Protein AF-Q120W3-F1 (afdb_monomer_lite)

Structure (mmCIF, N/CA/C/O backbone):
data_AF-Q120W3-F1
#
_entry.id   AF-Q120W3-F1
#
loop_
_atom_site.group_PDB
_atom_site.id
_atom_site.type_symbol
_atom_site.label_atom_id
_atom_site.label_alt_id
_atom_site.label_comp_id
_atom_site.label_asym_id
_atom_site.label_entity_id
_atom_site.label_seq_id
_atom_site.pdbx_PDB_ins_code
_atom_site.Cartn_x
_atom_site.Cartn_y
_atom_site.Cartn_z
_atom_site.occupancy
_atom_site.B_iso_or_equiv
_atom_site.auth_seq_id
_atom_site.auth_comp_id
_atom_site.auth_asym_id
_atom_site.auth_atom_id
_atom_site.pdbx_PDB_model_num
ATOM 1 N N . MET A 1 1 ? 47.210 -37.676 -44.233 1.00 38.19 1 MET A N 1
ATOM 2 C CA . MET A 1 1 ? 47.361 -36.228 -43.965 1.00 38.19 1 MET A CA 1
ATOM 3 C C . MET A 1 1 ? 45.991 -35.587 -44.164 1.00 38.19 1 MET A C 1
ATOM 5 O O . MET A 1 1 ? 45.342 -35.901 -45.153 1.00 38.19 1 MET A O 1
ATOM 9 N N . GLY A 1 2 ? 45.487 -34.896 -43.139 1.00 30.36 2 GLY A N 1
ATOM 10 C CA . GLY A 1 2 ? 44.057 -34.738 -42.838 1.00 30.36 2 GLY A CA 1
ATOM 11 C C . GLY A 1 2 ? 43.214 -33.867 -43.783 1.00 30.36 2 GLY A C 1
ATOM 12 O O . GLY A 1 2 ? 43.602 -32.768 -44.149 1.00 30.36 2 GLY A O 1
ATOM 13 N N . ILE A 1 3 ? 42.057 -34.424 -44.156 1.00 29.20 3 ILE A N 1
ATOM 14 C CA . ILE A 1 3 ? 40.671 -33.914 -44.052 1.00 29.20 3 ILE A CA 1
ATOM 15 C C . ILE A 1 3 ? 40.436 -32.383 -44.174 1.00 29.20 3 ILE A C 1
ATOM 17 O O . ILE A 1 3 ? 40.727 -31.612 -43.265 1.00 29.20 3 ILE A O 1
ATOM 21 N N . LYS A 1 4 ? 39.753 -31.987 -45.266 1.00 34.56 4 LYS A N 1
ATOM 22 C CA . LYS A 1 4 ? 38.833 -30.823 -45.357 1.00 34.56 4 LYS A CA 1
ATOM 23 C C . LYS A 1 4 ? 37.644 -31.033 -44.398 1.00 34.56 4 LYS A C 1
ATOM 25 O O . LYS A 1 4 ? 37.184 -32.161 -44.347 1.00 34.56 4 LYS A O 1
ATOM 30 N N . VAL A 1 5 ? 37.081 -30.011 -43.735 1.00 34.09 5 VAL A N 1
ATOM 31 C CA . VAL A 1 5 ? 35.917 -29.188 -44.174 1.00 34.09 5 VAL A CA 1
ATOM 32 C C . VAL A 1 5 ? 35.361 -28.291 -43.025 1.00 34.09 5 VAL A C 1
ATOM 34 O O . VAL A 1 5 ? 35.408 -28.670 -41.862 1.00 34.09 5 VAL A O 1
ATOM 37 N N . HIS A 1 6 ? 34.720 -27.181 -43.424 1.00 35.53 6 HIS A N 1
ATOM 38 C CA . HIS A 1 6 ? 33.632 -26.412 -42.778 1.00 35.53 6 HIS A CA 1
ATOM 39 C C . HIS A 1 6 ? 33.970 -25.384 -41.684 1.00 35.53 6 HIS A C 1
ATOM 41 O O . HIS A 1 6 ? 34.071 -25.690 -40.501 1.00 35.53 6 HIS A O 1
ATOM 47 N N . GLY A 1 7 ? 33.964 -24.109 -42.092 1.00 37.75 7 GLY A N 1
ATOM 48 C CA . GLY A 1 7 ? 33.625 -23.001 -41.207 1.00 37.75 7 GLY A CA 1
ATOM 49 C C . GLY A 1 7 ? 32.127 -23.034 -40.904 1.00 37.75 7 GLY A C 1
ATOM 50 O O . GLY A 1 7 ? 31.307 -22.770 -41.780 1.00 37.75 7 GLY A O 1
ATOM 51 N N . VAL A 1 8 ? 31.782 -23.378 -39.667 1.00 31.20 8 VAL A N 1
ATOM 52 C CA . VAL A 1 8 ? 30.447 -23.184 -39.101 1.00 31.20 8 VAL A CA 1
ATOM 53 C C . VAL A 1 8 ? 30.554 -22.003 -38.149 1.00 31.20 8 VAL A C 1
ATOM 55 O O . VAL A 1 8 ? 31.243 -22.075 -37.133 1.00 31.20 8 VAL A O 1
ATOM 58 N N . VAL A 1 9 ? 29.882 -20.905 -38.487 1.00 35.19 9 VAL A N 1
ATOM 59 C CA . VAL A 1 9 ? 29.603 -19.828 -37.537 1.00 35.19 9 VAL A CA 1
ATOM 60 C C . VAL A 1 9 ? 28.704 -20.429 -36.457 1.00 35.19 9 VAL A C 1
ATOM 62 O O . VAL A 1 9 ? 27.549 -20.760 -36.718 1.00 35.19 9 VAL A O 1
ATOM 65 N N . MET A 1 10 ? 29.243 -20.628 -35.253 1.00 29.77 10 MET A N 1
ATOM 66 C CA . MET A 1 10 ? 28.443 -20.983 -34.084 1.00 29.77 10 MET A CA 1
ATOM 67 C C . MET A 1 10 ? 27.633 -19.757 -33.659 1.00 29.77 10 MET A C 1
ATOM 69 O O . MET A 1 10 ? 28.047 -18.981 -32.803 1.00 29.77 10 MET A O 1
ATOM 73 N N . THR A 1 11 ? 26.448 -19.587 -34.237 1.00 37.84 11 THR A N 1
ATOM 74 C CA . THR A 1 11 ? 25.377 -18.872 -33.545 1.00 37.84 11 THR A CA 1
ATOM 75 C C . THR A 1 11 ? 24.947 -19.782 -32.399 1.00 37.84 11 THR A C 1
ATOM 77 O O . THR A 1 11 ? 24.233 -20.764 -32.611 1.00 37.84 11 THR A O 1
ATOM 80 N N . LEU A 1 12 ? 25.474 -19.523 -31.199 1.00 38.78 12 LEU A N 1
ATOM 81 C CA . LEU A 1 12 ? 25.040 -20.177 -29.967 1.00 38.78 12 LEU A CA 1
ATOM 82 C C . LEU A 1 12 ? 23.520 -20.025 -29.873 1.00 38.78 12 LEU A C 1
ATOM 84 O O . LEU A 1 12 ? 22.995 -18.932 -29.670 1.00 38.78 12 LEU A O 1
ATOM 88 N N . LYS A 1 13 ? 22.820 -21.137 -30.114 1.00 42.12 13 LYS A N 1
ATOM 89 C CA . LYS A 1 13 ? 21.374 -21.250 -29.970 1.00 42.12 13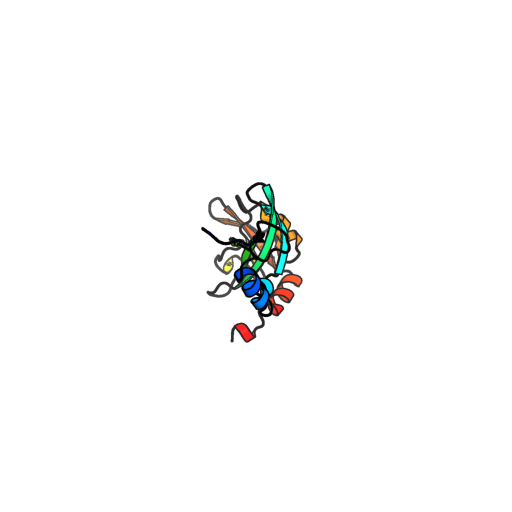 LYS A CA 1
ATOM 90 C C . LYS A 1 13 ? 21.017 -20.769 -28.569 1.00 42.12 13 LYS A C 1
ATOM 92 O O . LYS A 1 13 ? 21.466 -21.382 -27.600 1.00 42.12 13 LYS A O 1
ATOM 97 N N . LYS A 1 14 ? 20.201 -19.711 -28.491 1.00 41.72 14 LYS A N 1
ATOM 98 C CA . LYS A 1 14 ? 19.359 -19.409 -27.329 1.00 41.72 14 LYS A CA 1
ATOM 99 C C . LYS A 1 14 ? 18.837 -20.734 -26.790 1.00 41.72 14 LYS A C 1
ATOM 101 O O . LYS A 1 14 ? 18.202 -21.507 -27.509 1.00 41.72 14 LYS A O 1
ATOM 106 N N . THR A 1 15 ? 19.311 -21.066 -25.603 1.00 47.78 15 THR A N 1
ATOM 107 C CA . THR A 1 15 ? 19.280 -22.401 -25.028 1.00 47.78 15 THR A CA 1
ATOM 108 C C . THR A 1 15 ? 17.838 -22.859 -24.863 1.00 47.78 15 THR A C 1
ATOM 110 O O . THR A 1 15 ? 16.943 -22.069 -24.577 1.00 47.78 15 THR A O 1
ATOM 113 N N . ASN A 1 16 ? 17.618 -24.167 -24.998 1.00 47.53 16 ASN A N 1
ATOM 114 C CA . ASN A 1 16 ? 16.324 -24.842 -24.837 1.00 47.53 16 ASN A CA 1
ATOM 115 C C . ASN A 1 16 ? 15.578 -24.494 -23.527 1.00 47.53 16 ASN A C 1
ATOM 117 O O . ASN A 1 16 ? 14.399 -24.801 -23.405 1.00 47.53 16 ASN A O 1
ATOM 121 N N . PHE A 1 17 ? 16.244 -23.838 -22.573 1.00 48.19 17 PHE A N 1
ATOM 122 C CA . PHE A 1 17 ? 15.658 -23.276 -21.363 1.00 48.19 17 PHE A CA 1
ATOM 123 C C . PHE A 1 17 ? 14.733 -22.079 -21.644 1.00 48.19 17 PHE A C 1
ATOM 125 O O . PHE A 1 17 ? 13.629 -22.051 -21.116 1.00 48.19 17 PHE A O 1
ATOM 132 N N . GLU A 1 18 ? 15.109 -21.147 -22.531 1.00 49.66 18 GLU A N 1
ATOM 133 C CA . GLU A 1 18 ? 14.229 -20.033 -22.929 1.00 49.66 18 GLU A CA 1
ATOM 134 C C . GLU A 1 18 ? 12.986 -20.552 -23.663 1.00 49.66 18 GLU A C 1
ATOM 136 O O . GLU A 1 18 ? 11.880 -20.073 -23.428 1.00 49.66 18 GLU A O 1
ATOM 141 N N . MET A 1 19 ? 13.138 -21.586 -24.499 1.00 48.69 19 MET A N 1
ATOM 142 C CA . MET A 1 19 ? 12.002 -22.197 -25.200 1.00 48.69 19 MET A CA 1
ATOM 143 C C . MET A 1 19 ? 11.114 -23.049 -24.283 1.00 48.69 19 MET A C 1
ATOM 145 O O . MET A 1 19 ? 9.902 -23.051 -24.467 1.00 48.69 19 MET A O 1
ATOM 149 N N . ALA A 1 20 ? 11.672 -23.733 -23.278 1.00 50.69 20 ALA A N 1
ATOM 150 C CA . ALA A 1 20 ? 10.882 -24.429 -22.256 1.00 50.69 20 ALA A CA 1
ATOM 151 C C . ALA A 1 20 ? 10.133 -23.442 -21.343 1.00 50.69 20 ALA A C 1
ATOM 153 O O . ALA A 1 20 ? 8.989 -23.696 -20.969 1.00 50.69 20 ALA A O 1
ATOM 154 N N . LEU A 1 21 ? 10.746 -22.290 -21.049 1.00 45.84 21 LEU A N 1
ATOM 155 C CA . LEU A 1 21 ? 10.120 -21.194 -20.314 1.00 45.84 21 LEU A CA 1
ATOM 156 C C . LEU A 1 21 ? 9.009 -20.532 -21.142 1.00 45.84 21 LEU A C 1
ATOM 158 O O . LEU A 1 21 ? 7.963 -20.220 -20.593 1.00 45.84 21 LEU A O 1
ATOM 162 N N . MET A 1 22 ? 9.184 -20.376 -22.460 1.00 48.72 22 MET A N 1
ATOM 163 C CA . MET A 1 22 ? 8.131 -19.902 -23.372 1.00 48.72 22 MET A CA 1
ATOM 164 C C . MET A 1 22 ? 7.002 -20.922 -23.573 1.00 48.72 22 MET A C 1
ATOM 166 O O . MET A 1 22 ? 5.841 -20.539 -23.665 1.00 48.72 22 MET A O 1
ATOM 170 N N . ALA A 1 23 ? 7.300 -22.223 -23.561 1.00 48.06 23 ALA A N 1
ATOM 171 C CA . ALA A 1 23 ? 6.289 -23.278 -23.654 1.00 48.06 23 ALA A CA 1
ATOM 172 C C . ALA A 1 23 ? 5.411 -23.400 -22.391 1.00 48.06 23 ALA A C 1
ATOM 174 O O . ALA A 1 23 ? 4.297 -23.911 -22.477 1.00 48.06 23 ALA A O 1
ATOM 175 N N . SER A 1 24 ? 5.859 -22.892 -21.235 1.00 47.00 24 SER A N 1
ATOM 176 C CA . SER A 1 24 ? 5.028 -22.808 -20.025 1.00 47.00 24 SER A CA 1
ATOM 177 C C . SER A 1 24 ? 4.094 -21.587 -19.991 1.00 47.00 24 SER A C 1
ATOM 179 O O . SER A 1 24 ? 3.295 -21.475 -19.065 1.00 47.00 24 SER A O 1
ATOM 181 N N . HIS A 1 25 ? 4.116 -20.709 -21.008 1.00 45.38 25 HIS A N 1
ATOM 182 C CA . HIS A 1 25 ? 3.266 -19.503 -21.096 1.00 45.38 25 HIS A CA 1
ATOM 183 C C . HIS A 1 25 ? 1.760 -19.790 -21.268 1.00 45.38 25 HIS A C 1
ATOM 185 O O . HIS A 1 25 ? 0.968 -18.859 -21.373 1.00 45.38 25 HIS A O 1
ATOM 191 N N . GLY A 1 26 ? 1.345 -21.061 -21.283 1.00 38.44 26 GLY A N 1
ATOM 192 C CA . GLY A 1 26 ? -0.063 -21.456 -21.174 1.00 38.44 26 GLY A CA 1
ATOM 193 C C . GLY A 1 26 ? -0.573 -21.595 -19.733 1.00 38.44 26 GLY A C 1
ATOM 194 O O . GLY A 1 26 ? -1.776 -21.727 -19.535 1.00 38.44 26 GLY A O 1
ATOM 195 N N . ALA A 1 27 ? 0.312 -21.577 -18.729 1.00 41.41 27 ALA A N 1
ATOM 196 C CA . ALA A 1 27 ? -0.072 -21.527 -17.324 1.00 41.41 27 ALA A CA 1
ATOM 197 C C . ALA A 1 27 ? 0.038 -20.077 -16.842 1.00 41.41 27 ALA A C 1
ATOM 199 O O . ALA A 1 27 ? 1.141 -19.539 -16.744 1.00 41.41 27 ALA A O 1
ATOM 200 N N . GLU A 1 28 ? -1.099 -19.437 -16.559 1.00 45.06 28 GLU A N 1
ATOM 201 C CA . GLU A 1 28 ? -1.132 -18.143 -15.871 1.00 45.06 28 GLU A CA 1
ATOM 202 C C . GLU A 1 28 ? -0.193 -18.191 -14.660 1.00 45.06 28 GLU A C 1
ATOM 204 O O . GLU A 1 28 ? -0.312 -19.064 -13.793 1.00 45.06 28 GLU A O 1
ATOM 209 N N . ARG A 1 29 ? 0.779 -17.279 -14.614 1.00 53.94 29 ARG A N 1
ATOM 210 C CA . ARG A 1 29 ? 1.785 -17.284 -13.554 1.00 53.94 29 ARG A CA 1
ATOM 211 C C . ARG A 1 29 ? 1.089 -16.933 -12.235 1.00 53.94 29 ARG A C 1
ATOM 213 O O . ARG A 1 29 ? 0.411 -15.907 -12.185 1.00 53.94 29 ARG A O 1
ATOM 220 N N . PRO A 1 30 ? 1.278 -17.706 -11.148 1.00 49.28 30 PRO A N 1
ATOM 221 C CA . PRO A 1 30 ? 0.611 -17.459 -9.862 1.00 49.28 30 PRO A CA 1
ATOM 222 C C . PRO A 1 30 ? 0.807 -16.047 -9.288 1.00 49.28 30 PRO A C 1
ATOM 224 O O . PRO A 1 30 ? 0.030 -15.622 -8.435 1.00 49.28 30 PRO A O 1
ATOM 227 N N . PHE A 1 31 ? 1.856 -15.357 -9.738 1.00 58.19 31 PHE A N 1
ATOM 228 C CA . PHE A 1 31 ? 2.194 -13.977 -9.408 1.00 58.19 31 PHE A CA 1
ATOM 229 C C . PHE A 1 31 ? 1.251 -12.946 -10.057 1.00 58.19 31 PHE A C 1
ATOM 231 O O . PHE A 1 31 ? 0.813 -12.002 -9.403 1.00 58.19 31 PHE A O 1
ATOM 238 N N . GLU A 1 32 ? 0.874 -13.137 -11.325 1.00 63.59 32 GLU A N 1
ATOM 239 C CA . GLU A 1 32 ? 0.057 -12.153 -12.049 1.00 63.59 32 GLU A CA 1
ATOM 240 C C . GLU A 1 32 ? -1.387 -12.112 -11.542 1.00 63.59 32 GLU A C 1
ATOM 242 O O . GLU A 1 32 ? -1.964 -11.034 -11.445 1.00 63.59 32 GLU A O 1
ATOM 247 N N . LYS A 1 33 ? -1.950 -13.258 -11.132 1.00 61.12 33 LYS A N 1
ATOM 248 C CA . LYS A 1 33 ? -3.337 -13.340 -10.631 1.00 61.12 33 LYS A CA 1
ATOM 249 C C . LYS A 1 33 ? -3.590 -12.561 -9.344 1.00 61.12 33 LYS A C 1
ATOM 251 O O . LYS A 1 33 ? -4.722 -12.180 -9.077 1.00 61.12 33 LYS A O 1
ATOM 256 N N . ARG A 1 34 ? -2.548 -12.363 -8.539 1.00 71.38 34 ARG A N 1
ATOM 257 C CA . ARG A 1 34 ? -2.637 -11.714 -7.224 1.00 71.38 34 ARG A CA 1
ATOM 258 C C . ARG A 1 34 ? -2.038 -10.310 -7.223 1.00 71.38 34 ARG A C 1
ATOM 260 O O . ARG A 1 34 ? -1.951 -9.684 -6.172 1.00 71.38 34 ARG A O 1
ATOM 267 N N . THR A 1 35 ? -1.643 -9.810 -8.395 1.00 84.31 35 THR A N 1
ATOM 268 C CA . THR A 1 35 ? -1.140 -8.447 -8.558 1.00 84.31 35 THR A CA 1
ATOM 269 C C . THR A 1 35 ? -2.305 -7.481 -8.746 1.00 84.31 35 THR A C 1
ATOM 271 O O . THR A 1 35 ? -3.092 -7.612 -9.679 1.00 84.31 35 THR A O 1
ATOM 274 N N . PHE A 1 36 ? -2.382 -6.463 -7.895 1.00 85.75 36 PHE A N 1
ATOM 275 C CA . PHE A 1 36 ? -3.457 -5.464 -7.915 1.00 85.75 36 PHE A CA 1
ATOM 276 C C . PHE A 1 36 ? -3.078 -4.202 -8.691 1.00 85.75 36 PHE A C 1
ATOM 278 O O . PHE A 1 36 ? -3.935 -3.485 -9.214 1.00 85.75 36 PHE A O 1
ATOM 285 N N . GLY A 1 37 ? -1.786 -3.903 -8.773 1.00 85.44 37 GLY A N 1
ATOM 286 C CA . GLY A 1 37 ? -1.291 -2.752 -9.508 1.00 85.44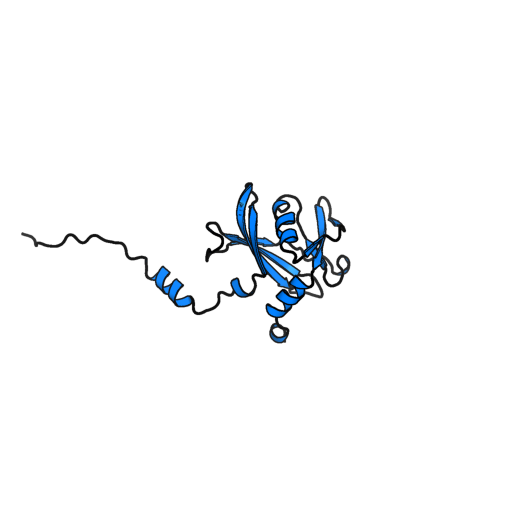 37 GLY A CA 1
ATOM 287 C C . GLY A 1 37 ? 0.198 -2.848 -9.774 1.00 85.44 37 GLY A C 1
ATOM 288 O O . GLY A 1 37 ? 0.947 -3.415 -8.979 1.00 85.44 37 GLY A O 1
ATOM 289 N N . ARG A 1 38 ? 0.597 -2.262 -10.902 1.00 90.12 38 ARG A N 1
ATOM 290 C CA . ARG A 1 38 ? 1.986 -1.999 -11.275 1.00 90.12 38 ARG A CA 1
ATOM 291 C C . ARG A 1 38 ? 2.200 -0.492 -11.294 1.00 90.12 38 ARG A C 1
ATOM 293 O O . ARG A 1 38 ? 1.298 0.245 -11.695 1.00 90.12 38 ARG A O 1
ATOM 300 N N . PHE A 1 39 ? 3.363 -0.039 -10.858 1.00 91.56 39 PHE A N 1
ATOM 301 C CA . PHE A 1 39 ? 3.697 1.378 -10.794 1.00 91.56 39 PHE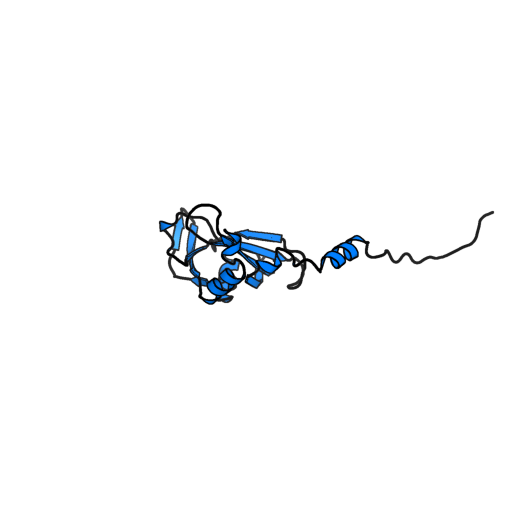 A CA 1
ATOM 302 C C . PHE A 1 39 ? 5.201 1.596 -10.894 1.00 91.56 39 PHE A C 1
ATOM 304 O O . PHE A 1 39 ? 5.988 0.687 -10.654 1.00 91.56 39 PHE A O 1
ATOM 311 N N . THR A 1 40 ? 5.589 2.817 -11.243 1.00 92.19 40 THR A N 1
ATOM 312 C CA . THR A 1 40 ? 6.982 3.258 -11.174 1.00 92.19 40 THR A CA 1
ATOM 313 C C . THR A 1 40 ? 7.115 4.224 -10.010 1.00 92.19 40 THR A C 1
ATOM 315 O O . THR A 1 40 ? 6.301 5.138 -9.871 1.00 92.19 40 THR A O 1
ATOM 318 N N . ALA A 1 41 ? 8.126 4.019 -9.175 1.00 92.06 41 ALA A N 1
ATOM 319 C CA . ALA A 1 41 ? 8.449 4.902 -8.062 1.00 92.06 41 ALA A CA 1
ATOM 320 C C . ALA A 1 41 ? 9.962 4.916 -7.825 1.00 92.06 41 ALA A C 1
ATOM 322 O O . ALA A 1 41 ? 10.698 4.137 -8.425 1.00 92.06 41 ALA A O 1
ATOM 323 N N . LYS A 1 42 ? 10.422 5.800 -6.940 1.00 91.88 42 LYS A N 1
ATOM 324 C CA . LYS A 1 42 ? 11.803 5.775 -6.455 1.00 91.88 42 LYS A CA 1
ATOM 325 C C . LYS A 1 42 ? 12.021 4.570 -5.554 1.00 91.88 42 LYS A C 1
ATOM 327 O O . LYS A 1 42 ? 11.194 4.367 -4.677 1.00 91.88 42 LYS A O 1
ATOM 332 N N . GLY A 1 43 ? 13.098 3.813 -5.741 1.00 88.62 43 GLY A N 1
ATOM 333 C CA . GLY A 1 43 ? 13.552 2.794 -4.789 1.00 88.62 43 GLY A CA 1
ATOM 334 C C . GLY A 1 43 ? 14.416 3.368 -3.662 1.00 88.62 43 GLY A C 1
ATOM 335 O O . GLY A 1 43 ? 14.593 4.584 -3.552 1.00 88.62 43 GLY A O 1
ATOM 336 N N . VAL A 1 44 ? 15.005 2.496 -2.831 1.00 86.50 44 VAL A N 1
ATOM 337 C CA . VAL A 1 44 ? 15.892 2.907 -1.714 1.00 86.50 44 VAL A CA 1
ATOM 338 C C . VAL A 1 44 ? 17.089 3.731 -2.203 1.00 86.50 44 VAL A C 1
ATOM 340 O O . VAL A 1 44 ? 17.542 4.638 -1.506 1.00 86.50 44 VAL A O 1
ATOM 343 N N . MET A 1 45 ? 17.587 3.441 -3.406 1.00 87.62 45 MET A N 1
ATOM 344 C CA . MET A 1 45 ? 18.739 4.123 -4.004 1.00 87.62 45 MET A CA 1
ATOM 345 C C . MET A 1 45 ? 18.356 5.374 -4.818 1.00 87.62 45 MET A C 1
ATOM 347 O O . MET A 1 45 ? 19.192 5.895 -5.553 1.00 87.62 45 MET A O 1
ATOM 351 N N . ASP A 1 46 ? 17.111 5.855 -4.703 1.00 85.25 46 ASP A N 1
ATOM 352 C CA . ASP A 1 46 ? 16.553 6.999 -5.453 1.00 85.25 46 ASP A CA 1
ATOM 353 C C . ASP A 1 46 ? 16.560 6.820 -6.992 1.00 85.25 46 ASP A C 1
ATOM 355 O O . ASP A 1 46 ? 16.458 7.759 -7.794 1.00 85.25 46 ASP A O 1
ATOM 359 N N . THR A 1 47 ? 16.634 5.567 -7.430 1.00 88.69 47 THR A N 1
ATOM 360 C CA . THR A 1 47 ? 16.477 5.136 -8.820 1.00 88.69 47 THR A CA 1
ATOM 361 C C . THR A 1 47 ? 15.011 4.887 -9.144 1.00 88.69 47 THR A C 1
ATOM 363 O O . THR A 1 47 ? 14.254 4.446 -8.284 1.00 88.69 47 THR A O 1
ATOM 366 N N . ASP A 1 48 ? 14.597 5.190 -10.378 1.00 90.31 48 ASP A N 1
ATOM 367 C CA . ASP A 1 48 ? 13.262 4.804 -10.841 1.00 90.31 48 ASP A CA 1
ATOM 368 C C . ASP A 1 48 ? 13.222 3.285 -11.011 1.00 90.31 48 ASP A C 1
ATOM 370 O O . ASP A 1 48 ? 13.993 2.718 -11.785 1.00 90.31 48 ASP A O 1
ATOM 374 N N . GLU A 1 49 ? 12.319 2.646 -10.282 1.00 91.38 49 GLU A N 1
ATOM 375 C CA . GLU A 1 49 ? 12.144 1.200 -10.240 1.00 91.38 49 GLU A CA 1
ATOM 376 C C . GLU A 1 49 ? 10.702 0.839 -10.594 1.00 91.38 49 GLU A C 1
ATOM 378 O O . GLU A 1 49 ? 9.762 1.620 -10.393 1.00 91.38 49 GLU A O 1
ATOM 383 N N . HIS A 1 50 ? 10.527 -0.355 -11.154 1.00 91.88 50 HIS A N 1
ATOM 384 C CA . HIS A 1 50 ? 9.219 -0.882 -11.507 1.00 91.88 50 HIS A CA 1
ATOM 385 C C . HIS A 1 50 ? 8.733 -1.806 -10.406 1.00 91.88 50 HIS A C 1
ATOM 387 O O . HIS A 1 50 ? 9.361 -2.821 -10.112 1.00 91.88 50 HIS A O 1
ATOM 393 N N . PHE A 1 51 ? 7.587 -1.460 -9.835 1.00 92.94 51 PHE A N 1
ATOM 394 C CA . PHE A 1 51 ? 6.995 -2.169 -8.721 1.00 92.94 51 PHE A CA 1
ATOM 395 C C . PHE A 1 51 ? 5.662 -2.796 -9.096 1.00 92.94 51 PHE A C 1
ATOM 397 O O . PHE A 1 51 ? 4.914 -2.300 -9.943 1.00 92.94 51 PHE A O 1
ATOM 404 N N . ALA A 1 52 ? 5.346 -3.875 -8.398 1.00 92.38 52 ALA A N 1
ATOM 405 C CA . ALA A 1 52 ? 4.028 -4.474 -8.350 1.00 92.38 52 ALA A CA 1
ATOM 406 C C . ALA A 1 52 ? 3.655 -4.714 -6.890 1.00 92.38 52 ALA A C 1
ATOM 408 O O . ALA A 1 52 ? 4.532 -4.950 -6.058 1.00 92.38 52 ALA A O 1
ATOM 409 N N . PHE A 1 53 ? 2.364 -4.675 -6.569 1.00 92.75 53 PHE A N 1
ATOM 410 C CA . PHE A 1 53 ? 1.911 -5.071 -5.241 1.00 92.75 53 PHE A CA 1
ATOM 411 C C . PHE A 1 53 ? 0.896 -6.208 -5.291 1.00 92.75 53 PHE A C 1
ATOM 413 O O . PHE A 1 53 ? -0.038 -6.217 -6.099 1.00 92.75 53 PHE A O 1
ATOM 420 N N . GLU A 1 54 ? 1.103 -7.152 -4.383 1.00 91.69 54 GLU A N 1
ATOM 421 C CA . GLU A 1 54 ? 0.192 -8.232 -4.045 1.00 91.69 54 GLU A CA 1
ATOM 422 C C . GLU A 1 54 ? -0.460 -7.926 -2.698 1.00 91.69 54 GLU A C 1
ATOM 424 O O . GLU A 1 54 ? 0.170 -7.371 -1.792 1.00 91.69 54 GLU A O 1
ATOM 429 N N . ALA A 1 55 ? -1.725 -8.311 -2.569 1.00 89.62 55 ALA A N 1
ATOM 430 C CA . ALA A 1 55 ? -2.448 -8.255 -1.314 1.00 89.62 55 ALA A CA 1
ATOM 431 C C . ALA A 1 55 ? -2.996 -9.641 -0.969 1.00 89.62 55 ALA A C 1
ATOM 433 O O . ALA A 1 55 ? -3.610 -10.291 -1.807 1.00 89.62 55 ALA A O 1
ATOM 434 N N . GLY A 1 56 ? -2.812 -10.065 0.277 1.00 85.31 56 GLY A N 1
ATOM 435 C CA . GLY A 1 56 ? -3.370 -11.300 0.825 1.00 85.31 56 GLY A CA 1
ATOM 436 C C . GLY A 1 56 ? -3.867 -11.100 2.254 1.00 85.31 56 GLY A C 1
ATOM 437 O O . GLY A 1 56 ? -3.750 -10.015 2.821 1.00 85.31 56 GLY A O 1
ATOM 438 N N . ARG A 1 57 ? -4.427 -12.143 2.870 1.00 80.00 57 ARG A N 1
ATOM 439 C CA . ARG A 1 57 ? -4.827 -12.118 4.290 1.00 80.00 57 ARG A CA 1
ATOM 440 C C . ARG A 1 57 ? -3.736 -12.741 5.156 1.00 80.00 57 ARG A C 1
ATOM 442 O O . ARG A 1 57 ? -3.133 -13.736 4.758 1.00 80.00 57 ARG A O 1
ATOM 449 N N . TYR A 1 58 ? -3.504 -12.206 6.356 1.00 75.44 58 TYR A N 1
ATOM 450 C CA . TYR A 1 58 ? -2.700 -12.933 7.340 1.00 75.44 58 TYR A CA 1
ATOM 451 C C . TYR A 1 58 ? -3.407 -14.226 7.775 1.00 75.44 58 TYR A C 1
ATOM 453 O O . TYR A 1 58 ? -4.633 -14.297 7.846 1.00 75.44 58 TYR A O 1
ATOM 461 N N . ALA A 1 59 ? -2.614 -15.252 8.092 1.00 61.97 59 ALA A N 1
ATOM 462 C CA . ALA A 1 59 ? -3.104 -16.604 8.368 1.00 61.97 59 ALA A CA 1
ATOM 463 C C . ALA A 1 59 ? -3.839 -16.769 9.715 1.00 61.97 59 ALA A C 1
ATOM 465 O O . ALA A 1 59 ? -4.532 -17.765 9.904 1.00 61.97 59 ALA A O 1
ATOM 466 N N . TYR A 1 60 ? -3.704 -15.830 10.659 1.00 54.50 60 TYR A N 1
ATOM 467 C CA . TYR A 1 60 ? -4.219 -15.996 12.021 1.00 54.50 60 TYR A CA 1
ATOM 468 C C . TYR A 1 60 ? -5.077 -14.805 12.468 1.00 54.50 60 TYR A C 1
ATOM 470 O O . TYR A 1 60 ? -4.573 -13.704 12.667 1.00 54.50 60 TYR A O 1
ATOM 478 N N . VAL A 1 61 ? -6.367 -15.106 12.673 1.00 51.19 61 VAL A N 1
ATOM 479 C CA . VAL A 1 61 ? -7.405 -14.373 13.427 1.00 51.19 61 VAL A CA 1
ATOM 480 C C . VAL A 1 61 ? -7.643 -12.894 13.075 1.00 51.19 61 VAL A C 1
ATOM 482 O O . VAL A 1 61 ? -7.089 -11.977 13.670 1.00 51.19 61 VAL A O 1
ATOM 485 N N . GLY A 1 62 ? -8.638 -12.679 12.211 1.00 52.34 62 GLY A N 1
ATOM 486 C CA . GLY A 1 62 ? -9.561 -11.539 12.297 1.00 52.34 62 GLY A CA 1
ATOM 487 C C . GLY A 1 62 ? -9.132 -10.197 11.696 1.00 52.34 62 GLY A C 1
ATOM 488 O O . GLY A 1 62 ? -9.974 -9.307 11.648 1.00 52.34 62 GLY A O 1
ATOM 489 N N . SER A 1 63 ? -7.891 -10.022 11.233 1.00 53.47 63 SER A N 1
ATOM 490 C CA 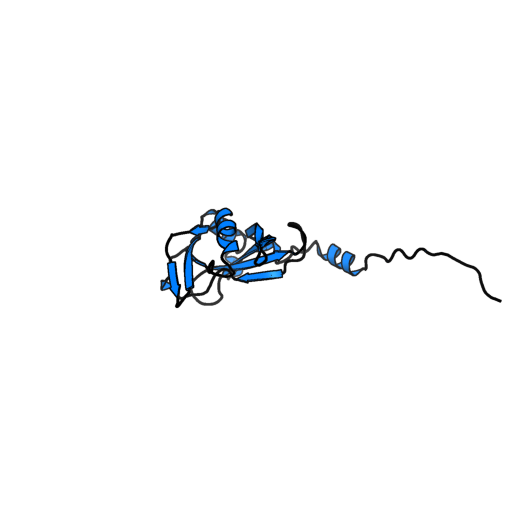. SER A 1 63 ? -7.409 -8.769 10.620 1.00 53.47 63 SER A CA 1
ATOM 491 C C . SER A 1 63 ? -6.075 -9.009 9.878 1.00 53.47 63 SER A C 1
ATOM 493 O O . SER A 1 63 ? -5.626 -10.153 9.792 1.00 53.47 63 SER A O 1
ATOM 495 N N . PRO A 1 64 ? -5.329 -7.971 9.482 1.00 68.56 64 PRO A N 1
ATOM 496 C CA . PRO A 1 64 ? -5.537 -7.025 8.386 1.00 68.56 64 PRO A CA 1
ATOM 497 C C . PRO A 1 64 ? -4.850 -7.558 7.105 1.00 68.56 64 PRO A C 1
ATOM 499 O O . PRO A 1 64 ? -4.336 -8.672 7.085 1.00 68.56 64 PRO A O 1
ATOM 502 N N . LEU A 1 65 ? -4.850 -6.835 5.986 1.00 82.62 65 LEU A N 1
ATOM 503 C CA . LEU A 1 65 ? -4.199 -7.329 4.759 1.00 82.62 65 LEU A CA 1
ATOM 504 C C . LEU A 1 65 ? -2.667 -7.368 4.876 1.00 82.62 65 LEU A C 1
ATOM 506 O O . LEU A 1 65 ? -2.047 -6.439 5.393 1.00 82.62 65 LEU A O 1
ATOM 510 N N . ALA A 1 66 ? -2.057 -8.415 4.324 1.00 87.12 66 ALA A N 1
ATOM 511 C CA . ALA A 1 66 ? -0.635 -8.499 4.029 1.00 87.12 66 ALA A CA 1
ATOM 512 C C . ALA A 1 66 ? -0.382 -7.887 2.644 1.00 87.12 66 ALA A C 1
ATOM 514 O O . ALA A 1 66 ? -0.843 -8.438 1.645 1.00 87.12 66 ALA A O 1
ATOM 515 N N . LEU A 1 67 ? 0.327 -6.759 2.581 1.00 91.56 67 LEU A N 1
ATOM 516 C CA . LEU A 1 67 ? 0.751 -6.152 1.319 1.00 91.56 67 LEU A CA 1
ATOM 517 C C . LEU A 1 67 ? 2.214 -6.494 1.053 1.00 91.56 67 LEU A C 1
ATOM 519 O O . LEU A 1 67 ? 3.088 -6.091 1.822 1.00 91.56 67 LEU A O 1
ATOM 523 N N . GLN A 1 68 ? 2.477 -7.210 -0.034 1.00 92.75 68 GLN A N 1
ATOM 524 C CA . GLN A 1 68 ? 3.825 -7.515 -0.503 1.00 92.75 68 GLN A CA 1
ATOM 525 C C . GLN A 1 68 ? 4.128 -6.677 -1.743 1.00 92.75 68 GLN A C 1
ATOM 527 O O . GLN A 1 68 ? 3.399 -6.735 -2.730 1.00 92.75 68 GLN A O 1
ATOM 532 N N . ILE A 1 69 ? 5.216 -5.914 -1.692 1.00 93.75 69 ILE A N 1
ATOM 533 C CA . ILE A 1 69 ? 5.764 -5.183 -2.831 1.00 93.75 69 ILE A CA 1
ATOM 534 C C . ILE A 1 69 ? 6.837 -6.040 -3.488 1.00 93.75 69 ILE A C 1
ATOM 536 O O . ILE A 1 69 ? 7.650 -6.687 -2.817 1.00 93.75 69 ILE A O 1
ATOM 540 N N . TRP A 1 70 ? 6.835 -6.009 -4.807 1.00 92.88 70 TRP A N 1
ATOM 541 C CA . TRP A 1 70 ? 7.761 -6.705 -5.676 1.00 92.88 70 TRP A CA 1
ATOM 542 C C . TRP A 1 70 ? 8.428 -5.697 -6.595 1.00 92.88 70 TRP A C 1
ATOM 544 O O . TRP A 1 70 ? 7.779 -4.732 -6.993 1.00 92.88 70 TRP A O 1
ATOM 554 N N . VAL A 1 71 ? 9.689 -5.931 -6.940 1.00 91.31 71 VAL A N 1
ATOM 555 C CA . VAL A 1 71 ? 10.480 -5.069 -7.824 1.00 91.31 71 VAL A CA 1
ATOM 556 C C . VAL A 1 71 ? 10.974 -5.852 -9.037 1.00 91.31 71 VAL A C 1
ATOM 558 O O . VAL A 1 71 ? 11.163 -7.067 -8.961 1.00 91.31 71 VAL A O 1
ATOM 561 N N . SER A 1 72 ? 11.158 -5.159 -10.157 1.00 88.88 72 SER A N 1
ATOM 562 C CA . SER A 1 72 ? 11.812 -5.680 -11.355 1.00 88.88 72 SER A CA 1
ATOM 563 C C . SER A 1 72 ? 13.000 -4.797 -11.751 1.00 88.88 72 SER A C 1
ATOM 565 O O . SER A 1 72 ? 12.865 -3.577 -11.852 1.00 88.88 72 SER A O 1
ATOM 567 N N . ASP A 1 73 ? 14.137 -5.439 -12.039 1.00 71.75 73 ASP A N 1
ATOM 568 C CA . ASP A 1 73 ? 15.422 -4.811 -12.390 1.00 71.75 73 ASP A CA 1
ATOM 569 C C . ASP A 1 73 ? 15.471 -4.180 -13.792 1.00 71.75 73 ASP A C 1
ATOM 571 O O . ASP A 1 73 ? 16.456 -3.532 -14.154 1.00 71.75 73 ASP A O 1
ATOM 575 N N . GLY A 1 74 ? 14.458 -4.408 -14.632 1.00 64.31 74 GLY A N 1
ATOM 576 C CA . GLY A 1 74 ? 14.620 -4.228 -16.073 1.00 64.31 74 GLY A CA 1
ATOM 577 C C . GLY A 1 74 ? 13.607 -3.314 -16.728 1.00 64.31 74 GLY A C 1
ATOM 578 O O . GLY A 1 74 ? 13.996 -2.357 -17.402 1.00 64.31 74 GLY A O 1
ATOM 579 N N . LYS A 1 75 ? 12.318 -3.664 -16.637 1.00 67.75 75 LYS A N 1
ATOM 580 C CA . LYS A 1 75 ? 11.209 -3.022 -17.363 1.00 67.75 75 LYS A CA 1
ATOM 581 C C . LYS A 1 75 ? 9.869 -3.353 -16.702 1.00 67.75 75 LYS A C 1
ATOM 583 O O . LYS A 1 75 ? 9.720 -4.391 -16.071 1.00 67.75 75 LYS A O 1
ATOM 588 N N . ALA A 1 76 ? 8.860 -2.510 -16.915 1.00 63.81 76 ALA A N 1
ATOM 589 C CA . ALA A 1 76 ? 7.508 -2.716 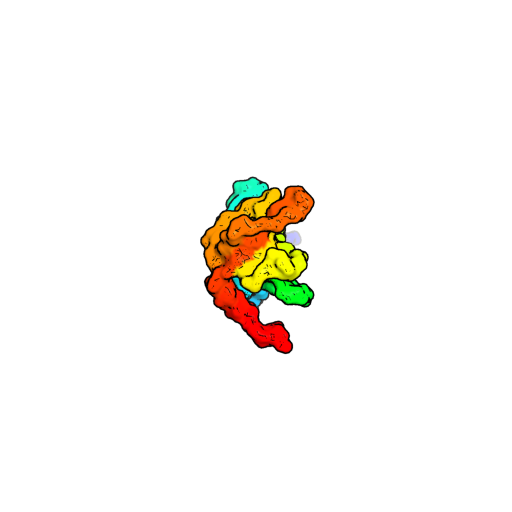-16.380 1.00 63.81 76 ALA A CA 1
ATOM 590 C C . ALA A 1 76 ? 6.818 -4.018 -16.854 1.00 63.81 76 ALA A C 1
ATOM 592 O O . ALA A 1 76 ? 5.861 -4.466 -16.220 1.00 63.81 76 ALA A O 1
ATOM 593 N N . ASP A 1 77 ? 7.272 -4.599 -17.968 1.00 67.31 77 ASP A N 1
ATOM 594 C CA . ASP A 1 77 ? 6.771 -5.837 -18.574 1.00 67.31 77 ASP A CA 1
ATOM 595 C C . ASP A 1 77 ? 7.660 -7.059 -18.296 1.00 67.31 77 ASP A C 1
ATOM 597 O O . ASP A 1 77 ? 7.478 -8.107 -18.920 1.00 67.31 77 ASP A O 1
ATOM 601 N N . ASP A 1 78 ? 8.619 -6.946 -17.371 1.00 68.12 78 ASP A N 1
ATOM 602 C CA . ASP A 1 78 ? 9.492 -8.067 -17.064 1.00 68.12 78 ASP A CA 1
ATOM 603 C C . ASP A 1 78 ? 8.722 -9.224 -16.416 1.00 68.12 78 ASP A C 1
ATOM 605 O O . ASP A 1 78 ? 7.722 -9.093 -15.701 1.00 68.12 78 ASP A O 1
ATOM 609 N N . VAL A 1 79 ? 9.243 -10.402 -16.695 1.00 67.81 79 VAL A N 1
ATOM 610 C CA . VAL A 1 79 ? 8.749 -11.691 -16.245 1.00 67.81 79 VAL A CA 1
ATOM 611 C C . VAL A 1 79 ? 9.346 -12.099 -14.899 1.00 67.81 79 VAL A C 1
ATOM 613 O O . VAL A 1 79 ? 8.848 -13.053 -14.292 1.00 67.81 79 VAL A O 1
ATOM 616 N N . TRP A 1 80 ? 10.386 -11.394 -14.452 1.00 75.31 80 TRP A N 1
ATOM 617 C CA . TRP A 1 80 ? 11.104 -11.631 -13.205 1.00 75.31 80 TRP A CA 1
ATOM 618 C C . TRP A 1 80 ? 10.810 -10.523 -12.197 1.00 75.31 80 TRP A C 1
ATOM 620 O O . TRP A 1 80 ? 11.067 -9.348 -12.450 1.00 75.31 80 TRP A O 1
ATOM 630 N N . TRP A 1 81 ? 10.251 -10.937 -11.062 1.00 85.31 81 TRP A N 1
ATOM 631 C CA . TRP A 1 81 ? 9.875 -10.073 -9.952 1.00 85.31 81 TRP A CA 1
ATOM 632 C C . TRP A 1 81 ? 10.495 -10.618 -8.675 1.00 85.31 81 TRP A C 1
ATOM 634 O O . TRP A 1 81 ? 10.340 -11.803 -8.364 1.00 85.31 81 TRP A O 1
ATOM 644 N N . GLU A 1 82 ? 11.177 -9.755 -7.935 1.00 87.50 82 GLU A N 1
ATOM 645 C CA . GLU A 1 82 ? 11.831 -10.103 -6.680 1.00 87.50 82 GLU A CA 1
ATOM 646 C C . GLU A 1 82 ? 11.075 -9.492 -5.493 1.00 87.50 82 GLU A C 1
ATOM 648 O O . GLU A 1 82 ? 10.542 -8.382 -5.609 1.00 87.50 82 GLU A O 1
ATOM 653 N N . PRO A 1 83 ? 10.972 -10.194 -4.348 1.00 90.25 83 PRO A N 1
ATOM 654 C CA . PRO A 1 83 ? 10.370 -9.620 -3.152 1.00 90.25 83 PRO A CA 1
ATOM 655 C C . PRO A 1 83 ? 11.158 -8.387 -2.707 1.00 90.25 83 PRO A C 1
ATOM 657 O O . PRO A 1 83 ? 12.349 -8.483 -2.426 1.00 90.25 83 PRO A O 1
ATOM 660 N N . TYR A 1 84 ? 10.478 -7.248 -2.593 1.00 90.94 84 TYR A N 1
ATOM 661 C CA . TYR A 1 84 ? 11.105 -5.987 -2.207 1.00 90.94 84 TYR A CA 1
ATOM 662 C C . TYR A 1 84 ? 10.859 -5.669 -0.728 1.00 90.94 84 TYR A C 1
ATOM 664 O O . TYR A 1 84 ? 11.791 -5.604 0.069 1.00 90.94 84 TYR A O 1
ATOM 672 N N . LEU A 1 85 ? 9.590 -5.544 -0.320 1.00 92.56 85 LEU A N 1
ATOM 673 C CA . LEU A 1 85 ? 9.219 -5.313 1.081 1.00 92.56 85 LEU A CA 1
ATOM 674 C C . LEU A 1 85 ? 7.784 -5.753 1.372 1.00 92.56 85 LEU A C 1
ATOM 676 O O . LEU A 1 85 ? 6.918 -5.696 0.504 1.00 92.56 85 LEU A O 1
ATOM 680 N N . SER A 1 86 ? 7.503 -6.130 2.618 1.00 91.81 86 SER A N 1
ATOM 681 C CA . SER A 1 86 ? 6.125 -6.287 3.104 1.00 91.81 86 SER A CA 1
ATOM 682 C C . SER A 1 86 ? 5.665 -4.977 3.744 1.00 91.81 86 SER A C 1
ATOM 684 O O . SER A 1 86 ? 6.200 -4.599 4.783 1.00 91.81 86 SER A O 1
ATOM 686 N N . LEU A 1 87 ? 4.720 -4.263 3.133 1.00 92.62 87 LEU A N 1
ATOM 687 C CA . LEU A 1 87 ? 4.376 -2.876 3.476 1.00 92.62 87 LEU A CA 1
ATOM 688 C C . LEU A 1 87 ? 3.425 -2.756 4.676 1.00 92.62 87 LEU A C 1
ATOM 690 O O . LEU A 1 87 ? 3.335 -1.696 5.296 1.00 92.62 87 LEU A O 1
ATOM 694 N N . THR A 1 88 ? 2.724 -3.831 5.025 1.00 90.31 88 THR A N 1
ATOM 695 C CA . THR A 1 88 ? 1.870 -3.880 6.214 1.00 90.31 88 THR A CA 1
ATOM 696 C C . THR A 1 88 ? 2.504 -4.696 7.327 1.00 90.31 88 THR A C 1
ATOM 698 O O . THR A 1 88 ? 3.400 -5.518 7.112 1.00 90.31 88 THR A O 1
ATOM 701 N N . VAL A 1 89 ? 2.034 -4.447 8.545 1.00 82.50 89 VAL A N 1
ATOM 702 C CA . VAL A 1 89 ? 2.377 -5.245 9.720 1.00 82.50 89 VAL A CA 1
ATOM 703 C C . VAL A 1 89 ? 1.120 -5.865 10.308 1.00 82.50 89 VAL A C 1
ATOM 705 O O . VAL A 1 89 ? 0.067 -5.230 10.375 1.00 82.50 89 VAL A O 1
ATOM 708 N N . ASN A 1 90 ? 1.241 -7.106 10.772 1.00 75.25 90 ASN A N 1
ATOM 709 C CA . ASN A 1 90 ? 0.192 -7.742 11.552 1.00 75.25 90 ASN A CA 1
ATOM 710 C C . ASN A 1 90 ? 0.291 -7.245 12.999 1.00 75.25 90 ASN A C 1
ATOM 712 O O . ASN A 1 90 ? 1.052 -7.789 13.801 1.00 75.25 90 ASN A O 1
ATOM 716 N N . TYR A 1 91 ? -0.422 -6.166 13.305 1.00 69.88 91 TYR A N 1
ATOM 717 C CA . TYR A 1 91 ? -0.569 -5.661 14.666 1.00 69.88 91 TYR A CA 1
ATOM 718 C C . TYR A 1 91 ? -1.977 -5.966 15.192 1.00 69.88 91 TYR A C 1
ATOM 720 O O . TYR A 1 91 ? -2.871 -6.319 14.421 1.00 69.88 91 TYR A O 1
ATOM 728 N N . ARG A 1 92 ? -2.172 -5.912 16.516 1.00 65.38 92 ARG A N 1
ATOM 729 C CA . ARG A 1 92 ? -3.379 -6.454 17.160 1.00 65.38 92 ARG A CA 1
ATOM 730 C C . ARG A 1 92 ? -4.669 -5.832 16.579 1.00 65.38 92 ARG A C 1
ATOM 732 O O . ARG A 1 92 ? -4.704 -4.625 16.349 1.00 65.38 92 ARG A O 1
ATOM 739 N N . PRO A 1 93 ? -5.759 -6.612 16.418 1.00 55.06 93 PRO A N 1
ATOM 740 C CA . PRO A 1 93 ? -6.981 -6.177 15.725 1.00 55.06 93 PRO A CA 1
ATOM 741 C C . PRO A 1 93 ? -7.691 -4.943 16.299 1.00 55.06 93 PRO A C 1
ATOM 743 O O . PRO A 1 93 ? -8.537 -4.378 15.623 1.00 55.06 93 PRO A O 1
ATOM 746 N N . ASN A 1 94 ? -7.388 -4.525 17.531 1.00 65.50 94 ASN A N 1
ATOM 747 C CA . ASN A 1 94 ? -8.093 -3.415 18.177 1.00 65.50 94 ASN A CA 1
ATOM 748 C C . ASN A 1 94 ? -7.608 -2.028 17.718 1.00 65.50 94 ASN A C 1
ATOM 750 O O . ASN A 1 94 ? -8.279 -1.041 18.012 1.00 65.50 94 ASN A O 1
ATOM 754 N N . ASP A 1 95 ? -6.481 -1.945 17.003 1.00 67.94 95 ASP A N 1
ATOM 755 C CA . ASP A 1 95 ? -5.903 -0.669 16.555 1.00 67.94 95 ASP A CA 1
ATOM 756 C C . ASP A 1 95 ? -6.323 -0.277 15.125 1.00 67.94 95 ASP A C 1
ATOM 758 O O . ASP A 1 95 ? -6.025 0.826 14.668 1.00 67.94 95 ASP A O 1
ATOM 762 N N . CYS A 1 96 ? -7.042 -1.155 14.417 1.00 77.38 96 CYS A N 1
ATOM 763 C CA . CYS A 1 96 ? -7.591 -0.907 13.084 1.00 77.38 96 CYS A CA 1
ATOM 764 C C . CYS A 1 96 ? -9.059 -1.351 13.016 1.00 77.38 96 CYS A C 1
ATOM 766 O O . CYS A 1 96 ? -9.449 -2.384 13.554 1.00 77.38 96 CYS A O 1
ATOM 768 N N . GLY A 1 97 ? -9.899 -0.539 12.384 1.00 77.81 97 GLY A N 1
ATOM 769 C CA . GLY A 1 97 ? -11.291 -0.859 12.115 1.00 77.81 97 GLY A CA 1
ATOM 770 C C . GLY A 1 97 ? -11.448 -1.828 10.944 1.00 77.81 97 GLY A C 1
ATOM 771 O O . GLY A 1 97 ? -10.498 -2.201 10.254 1.00 77.81 97 GLY A O 1
ATOM 772 N N . ARG A 1 98 ? -12.694 -2.233 10.689 1.00 81.38 98 ARG A N 1
ATOM 773 C CA . ARG A 1 98 ? -13.029 -3.018 9.497 1.00 81.38 98 ARG A CA 1
ATOM 774 C C . ARG A 1 98 ? -12.707 -2.202 8.241 1.00 81.38 98 ARG A C 1
ATOM 776 O O . ARG A 1 98 ? -13.151 -1.064 8.134 1.00 81.38 98 ARG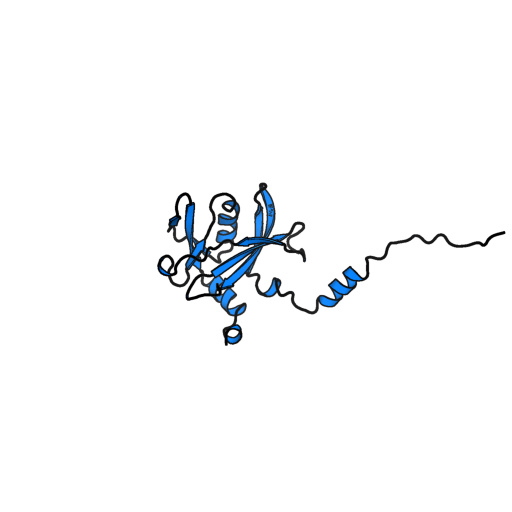 A O 1
ATOM 783 N N . GLY A 1 99 ? -11.998 -2.812 7.293 1.00 87.00 99 GLY A N 1
ATOM 784 C CA . GLY A 1 99 ? -11.589 -2.135 6.059 1.00 87.00 99 GLY A CA 1
ATOM 785 C C . GLY A 1 99 ? -10.400 -1.197 6.258 1.00 87.00 99 GLY A C 1
ATOM 786 O O . GLY A 1 99 ? -10.221 -0.261 5.486 1.00 87.00 99 GLY A O 1
ATOM 787 N N . GLU A 1 100 ? -9.592 -1.419 7.296 1.00 89.56 100 GLU A N 1
ATOM 788 C CA . GLU A 1 100 ? -8.393 -0.632 7.561 1.00 89.56 100 GLU A CA 1
ATOM 789 C C . GLU A 1 100 ? -7.166 -1.524 7.713 1.00 89.56 100 GLU A C 1
ATOM 791 O O . GLU A 1 100 ? -7.252 -2.695 8.090 1.00 89.56 100 GLU A O 1
ATOM 796 N N . ILE A 1 101 ? -6.009 -0.952 7.397 1.00 90.62 101 ILE A N 1
ATOM 797 C CA . ILE A 1 101 ? -4.713 -1.622 7.437 1.00 90.62 101 ILE A CA 1
ATOM 798 C C . ILE A 1 101 ? -3.677 -0.735 8.114 1.00 90.62 101 ILE A C 1
ATOM 800 O O . ILE A 1 101 ? -3.775 0.492 8.091 1.00 90.62 101 ILE A O 1
ATOM 804 N N . ILE A 1 102 ? -2.665 -1.376 8.694 1.00 90.50 102 ILE A N 1
ATOM 805 C CA . ILE A 1 102 ? -1.553 -0.706 9.366 1.00 90.50 102 ILE A CA 1
ATOM 806 C C . ILE A 1 102 ? -0.323 -0.803 8.472 1.00 90.50 102 ILE A C 1
ATOM 808 O O . ILE A 1 102 ? 0.103 -1.899 8.100 1.00 90.50 102 ILE A O 1
ATOM 812 N N . VAL A 1 103 ? 0.242 0.350 8.131 1.00 92.94 103 VAL A N 1
ATOM 813 C CA . VAL A 1 103 ? 1.216 0.509 7.052 1.00 92.94 103 VAL A CA 1
ATOM 814 C C . VAL A 1 103 ? 2.518 1.099 7.587 1.00 92.94 103 VAL A C 1
ATOM 816 O O . VAL A 1 103 ? 2.518 2.046 8.377 1.00 92.94 103 VAL A O 1
ATOM 819 N N . LYS A 1 104 ? 3.650 0.531 7.157 1.00 92.12 104 LYS A N 1
ATOM 820 C CA . LYS A 1 104 ? 5.001 0.959 7.546 1.00 92.12 104 LYS A CA 1
ATOM 821 C C . LYS A 1 104 ? 5.685 1.764 6.437 1.00 92.12 104 LYS A C 1
ATOM 823 O O . LYS A 1 104 ? 6.572 1.269 5.758 1.00 92.12 104 LYS A O 1
ATOM 828 N N . THR A 1 105 ? 5.307 3.028 6.295 1.00 92.62 105 THR A N 1
ATOM 829 C CA . THR A 1 105 ? 5.873 4.005 5.336 1.00 92.62 105 THR A CA 1
ATOM 830 C C . THR A 1 105 ? 6.848 4.993 5.990 1.00 92.62 105 THR A C 1
ATOM 832 O O . THR A 1 105 ? 6.973 6.139 5.571 1.00 92.62 105 THR A O 1
ATOM 835 N N . HIS A 1 106 ? 7.556 4.571 7.037 1.00 89.50 106 HIS A N 1
ATOM 836 C CA . HIS A 1 106 ? 8.617 5.355 7.679 1.00 89.50 106 HIS A CA 1
ATOM 837 C C . HIS A 1 106 ? 10.005 4.867 7.233 1.00 89.50 106 HIS A C 1
ATOM 839 O O . HIS A 1 106 ? 10.135 3.763 6.698 1.00 89.50 106 HIS A O 1
ATOM 845 N N . ALA A 1 107 ? 11.036 5.675 7.506 1.00 89.06 107 ALA A N 1
ATOM 846 C CA . ALA A 1 107 ? 12.446 5.349 7.260 1.00 89.06 107 ALA A CA 1
ATOM 847 C C . ALA A 1 107 ? 12.691 4.830 5.831 1.00 89.06 107 ALA A C 1
ATOM 849 O O . ALA A 1 107 ? 12.291 5.503 4.877 1.00 89.06 107 ALA A O 1
ATOM 850 N N . GLU A 1 108 ? 13.314 3.655 5.667 1.00 88.75 108 GLU A N 1
ATOM 851 C CA . GLU A 1 108 ? 13.640 3.121 4.344 1.00 88.75 108 GLU A CA 1
ATOM 852 C C . GLU A 1 108 ? 12.417 2.898 3.454 1.00 88.75 108 GLU A C 1
ATOM 854 O O . GLU A 1 108 ? 12.580 2.844 2.247 1.00 88.75 108 GLU A O 1
ATOM 859 N N . ASN A 1 109 ? 11.199 2.842 4.002 1.00 91.94 109 ASN A N 1
ATOM 860 C CA . ASN A 1 109 ? 9.972 2.568 3.250 1.00 91.94 109 ASN A CA 1
ATOM 861 C C . ASN A 1 109 ? 9.205 3.841 2.844 1.00 91.94 109 ASN A C 1
ATOM 863 O O . ASN A 1 109 ? 8.157 3.753 2.202 1.00 91.94 109 ASN A O 1
ATOM 867 N N . ALA A 1 110 ? 9.688 5.032 3.221 1.00 93.50 110 ALA A N 1
ATOM 868 C CA . ALA A 1 110 ? 8.976 6.295 2.998 1.00 93.50 110 ALA A CA 1
ATOM 869 C C . ALA A 1 110 ? 8.690 6.585 1.516 1.00 93.50 110 ALA A C 1
ATOM 871 O O . ALA A 1 110 ? 7.640 7.128 1.175 1.00 93.50 110 ALA A O 1
ATOM 872 N N . HIS A 1 111 ? 9.588 6.152 0.632 1.00 92.69 111 HIS A N 1
ATOM 873 C CA . HIS A 1 111 ? 9.482 6.331 -0.814 1.00 92.69 111 HIS A CA 1
ATOM 874 C C . HIS A 1 111 ? 8.254 5.633 -1.437 1.00 92.69 111 HIS A C 1
ATOM 876 O O . HIS A 1 111 ? 7.773 6.050 -2.488 1.00 92.69 111 HIS A O 1
ATOM 882 N N . MET A 1 112 ? 7.691 4.613 -0.778 1.00 95.12 112 MET A N 1
ATOM 883 C CA . MET A 1 112 ? 6.512 3.884 -1.269 1.00 95.12 112 MET A CA 1
ATOM 884 C C . MET A 1 112 ? 5.191 4.612 -1.033 1.00 95.12 112 MET A C 1
ATOM 886 O O . MET A 1 112 ? 4.187 4.293 -1.670 1.00 95.12 112 MET A O 1
ATOM 890 N N . ARG A 1 113 ? 5.165 5.565 -0.098 1.00 95.56 113 ARG A N 1
ATOM 891 C CA . ARG A 1 113 ? 3.927 6.138 0.430 1.00 95.56 113 ARG A CA 1
ATOM 892 C C . ARG A 1 113 ? 3.049 6.756 -0.656 1.00 95.56 113 ARG A C 1
ATOM 894 O O . ARG A 1 113 ? 1.917 6.325 -0.862 1.00 95.56 113 ARG A O 1
ATOM 901 N N . GLU A 1 114 ? 3.582 7.758 -1.349 1.00 95.94 114 GLU A N 1
ATOM 902 C CA . GLU A 1 114 ? 2.831 8.516 -2.354 1.00 95.94 114 GLU A CA 1
ATOM 903 C C . GLU A 1 114 ? 2.463 7.644 -3.554 1.00 95.94 114 GLU A C 1
ATOM 905 O O . GLU A 1 114 ? 1.353 7.742 -4.074 1.00 95.94 114 GLU A O 1
ATOM 910 N N . ALA A 1 115 ? 3.358 6.737 -3.952 1.00 95.06 115 ALA A N 1
ATOM 911 C CA . ALA A 1 115 ? 3.104 5.814 -5.047 1.00 95.06 115 ALA A CA 1
ATOM 912 C C . ALA A 1 115 ? 1.910 4.896 -4.743 1.00 95.06 115 ALA A C 1
ATOM 914 O O . ALA A 1 115 ? 1.003 4.772 -5.563 1.00 95.06 115 ALA A O 1
ATOM 915 N N . MET A 1 116 ? 1.861 4.313 -3.542 1.00 95.75 116 MET A N 1
ATOM 916 C CA . MET A 1 116 ? 0.780 3.413 -3.133 1.00 95.75 116 MET A CA 1
ATOM 917 C C . MET A 1 116 ? -0.562 4.131 -2.971 1.00 95.75 116 MET A C 1
ATOM 919 O O . MET A 1 116 ? -1.589 3.614 -3.416 1.00 95.75 116 MET A O 1
ATOM 923 N N . LEU A 1 117 ? -0.570 5.329 -2.379 1.00 96.62 117 LEU A N 1
ATOM 924 C CA . LEU A 1 117 ? -1.788 6.137 -2.262 1.00 96.62 117 LEU A CA 1
ATOM 925 C C . LEU A 1 117 ? -2.284 6.616 -3.636 1.00 96.62 117 LEU A C 1
ATOM 927 O O . LEU A 1 117 ? -3.485 6.587 -3.906 1.00 96.62 117 LEU A O 1
ATOM 931 N N . GLY A 1 118 ? -1.368 6.972 -4.543 1.00 96.50 118 GLY A N 1
ATOM 932 C CA . GLY A 1 118 ? -1.678 7.409 -5.906 1.00 96.50 118 GLY A CA 1
ATOM 933 C C . GLY A 1 118 ? -2.396 6.360 -6.765 1.00 96.50 118 GLY A C 1
ATOM 934 O O . GLY A 1 118 ? -3.087 6.717 -7.719 1.00 96.50 118 GLY A O 1
ATOM 935 N N . LEU A 1 119 ? -2.314 5.072 -6.410 1.00 94.75 119 LEU A N 1
ATOM 936 C CA . LEU A 1 119 ? -3.050 4.000 -7.092 1.00 94.75 119 LEU A CA 1
ATOM 937 C C . LEU A 1 119 ? -4.563 4.029 -6.820 1.00 94.75 119 LEU A C 1
ATOM 939 O O . LEU A 1 119 ? -5.332 3.377 -7.536 1.00 94.75 119 LEU A O 1
ATOM 943 N N . GLY A 1 120 ? -5.008 4.751 -5.786 1.00 96.44 120 GLY A N 1
ATOM 944 C CA . GLY A 1 120 ? -6.421 4.892 -5.420 1.00 96.44 120 GLY A CA 1
ATOM 945 C C . GLY A 1 120 ? -7.047 3.648 -4.777 1.00 96.44 120 GLY A C 1
ATOM 946 O O . GLY A 1 120 ? -8.268 3.569 -4.646 1.00 96.44 120 GLY A O 1
ATOM 947 N N . TYR A 1 121 ? -6.235 2.664 -4.391 1.00 95.75 121 TYR A N 1
ATOM 948 C CA . TYR A 1 121 ? -6.680 1.490 -3.629 1.00 95.75 121 TYR A CA 1
ATOM 949 C C . TYR A 1 121 ? -6.786 1.763 -2.124 1.00 95.75 121 TYR A C 1
ATOM 951 O O . TYR A 1 121 ? -7.509 1.070 -1.411 1.00 95.75 121 TYR A O 1
ATOM 959 N N . PHE A 1 122 ? -6.087 2.793 -1.650 1.00 96.56 122 PHE A N 1
ATOM 960 C CA . PHE A 1 122 ? -5.978 3.126 -0.238 1.00 96.56 122 PHE A CA 1
ATOM 961 C C . PHE A 1 122 ? -6.146 4.627 -0.032 1.00 96.56 122 PHE A C 1
ATOM 963 O O . PHE A 1 122 ? -5.823 5.424 -0.914 1.00 96.56 122 PHE A O 1
ATOM 970 N N . VAL A 1 123 ? -6.625 5.004 1.149 1.00 97.62 123 VAL A N 1
ATOM 971 C CA . VAL A 1 123 ? -6.728 6.397 1.592 1.00 97.62 123 VAL A CA 1
ATOM 972 C C . VAL A 1 123 ? -6.079 6.521 2.961 1.00 97.62 123 VAL A C 1
ATOM 974 O O . VAL A 1 123 ? -6.396 5.757 3.872 1.00 97.62 123 VAL A O 1
ATOM 977 N N . ASP A 1 124 ? -5.187 7.496 3.124 1.00 97.06 124 ASP A N 1
ATOM 978 C CA . ASP A 1 124 ? -4.653 7.831 4.441 1.00 97.06 124 ASP A CA 1
ATOM 979 C C . ASP A 1 124 ? -5.761 8.406 5.332 1.00 97.06 124 ASP A C 1
ATOM 981 O O . ASP A 1 124 ? -6.396 9.403 4.992 1.00 97.06 124 ASP A O 1
ATOM 985 N N . THR A 1 125 ? -5.978 7.792 6.496 1.00 95.81 125 THR A N 1
ATOM 986 C CA . THR A 1 125 ? -6.980 8.259 7.467 1.00 95.81 125 THR A CA 1
ATOM 987 C C . THR A 1 125 ? -6.502 9.448 8.300 1.00 95.81 125 THR A C 1
ATOM 989 O O . THR A 1 125 ? -7.279 10.028 9.056 1.00 95.81 125 THR A O 1
ATOM 992 N N . GLY A 1 126 ? -5.206 9.770 8.241 1.00 95.19 126 GLY A N 1
ATOM 993 C CA . GLY A 1 126 ? -4.543 10.733 9.121 1.00 95.19 126 GLY A CA 1
ATOM 994 C C . GLY A 1 126 ? -4.240 10.190 10.523 1.00 95.19 126 GLY A C 1
ATOM 995 O O . GLY A 1 126 ? -3.516 10.831 11.284 1.00 95.19 126 GLY A O 1
ATOM 996 N N . ARG A 1 127 ? -4.739 8.999 10.884 1.00 92.94 127 ARG A N 1
ATOM 997 C CA . ARG A 1 127 ? -4.434 8.357 12.170 1.00 92.94 127 ARG A CA 1
ATOM 998 C C . ARG A 1 127 ? -3.089 7.643 12.122 1.00 92.94 127 ARG A C 1
ATOM 1000 O O . ARG A 1 127 ? -2.676 7.130 11.077 1.00 92.94 127 ARG A O 1
ATOM 1007 N N . ARG A 1 128 ? -2.404 7.612 13.266 1.00 92.00 128 ARG A N 1
ATOM 1008 C CA . ARG A 1 128 ? -1.084 6.997 13.435 1.00 92.00 128 ARG A CA 1
ATOM 1009 C C . ARG A 1 128 ? -1.053 6.133 14.687 1.00 92.00 128 ARG A C 1
ATOM 1011 O O . ARG A 1 128 ? -1.678 6.482 15.686 1.00 92.00 128 ARG A O 1
ATOM 1018 N N . ILE A 1 129 ? -0.290 5.049 14.634 1.00 87.62 129 ILE A N 1
ATOM 1019 C CA . ILE A 1 129 ? 0.079 4.255 15.806 1.00 87.62 129 ILE A CA 1
ATOM 1020 C C . ILE A 1 129 ? 1.548 4.546 16.088 1.00 87.62 129 ILE A C 1
ATOM 1022 O O . ILE A 1 129 ? 2.408 4.308 15.240 1.00 87.62 129 ILE A O 1
ATOM 1026 N N . THR A 1 130 ? 1.834 5.068 17.276 1.00 88.44 130 THR A N 1
ATOM 1027 C CA . THR A 1 130 ? 3.210 5.253 17.737 1.00 88.44 130 THR A CA 1
ATOM 1028 C C . THR A 1 130 ? 3.697 3.967 18.391 1.00 88.44 130 THR A C 1
ATOM 1030 O O . THR A 1 130 ? 3.118 3.525 19.381 1.00 88.44 130 THR A O 1
ATOM 1033 N N . LEU A 1 131 ? 4.766 3.386 17.850 1.00 79.69 131 LEU A N 1
ATOM 1034 C CA . LEU A 1 131 ? 5.466 2.238 18.424 1.00 79.69 131 LEU A CA 1
ATOM 1035 C C . LEU A 1 131 ? 6.932 2.608 18.610 1.00 79.69 131 LEU A C 1
ATOM 1037 O O . LEU A 1 131 ? 7.663 2.744 17.633 1.00 79.69 131 LEU A O 1
ATOM 1041 N N . ASP A 1 132 ? 7.356 2.780 19.859 1.00 82.94 132 ASP A N 1
ATOM 1042 C CA . ASP A 1 132 ? 8.705 3.231 20.210 1.00 82.94 132 ASP A CA 1
ATOM 1043 C C . ASP A 1 132 ? 9.113 4.497 19.428 1.00 82.94 132 ASP A C 1
ATOM 1045 O O . ASP A 1 132 ? 8.578 5.581 19.661 1.00 82.94 132 ASP A O 1
ATOM 1049 N N . PHE A 1 133 ? 10.041 4.358 18.478 1.00 82.31 133 PHE A N 1
ATOM 1050 C CA . PHE A 1 133 ? 10.574 5.440 17.642 1.00 82.31 133 PHE A CA 1
ATOM 1051 C C . PHE A 1 133 ? 9.945 5.497 16.241 1.00 82.31 133 PHE A C 1
ATOM 1053 O O . PHE A 1 133 ? 10.427 6.219 15.370 1.00 82.31 133 PHE A O 1
ATOM 1060 N N . VAL A 1 134 ? 8.883 4.727 16.010 1.00 85.75 134 VAL A N 1
ATOM 1061 C CA . VAL A 1 134 ? 8.240 4.538 14.711 1.00 85.75 134 VAL A CA 1
ATOM 1062 C C . VAL A 1 134 ? 6.800 5.044 14.739 1.00 85.75 134 VAL A C 1
ATOM 1064 O O . VAL A 1 134 ? 6.059 4.841 15.700 1.00 85.75 134 VAL A O 1
ATOM 1067 N N . GLN A 1 135 ? 6.386 5.678 13.641 1.00 88.56 135 GLN A N 1
ATOM 1068 C CA . GLN A 1 135 ? 4.992 6.025 13.370 1.00 88.56 135 GLN A CA 1
ATOM 1069 C C . GLN A 1 135 ? 4.466 5.128 12.252 1.00 88.56 135 GLN A C 1
ATOM 1071 O O . GLN A 1 135 ? 4.976 5.161 11.131 1.00 88.56 135 GLN A O 1
ATOM 1076 N N . LEU A 1 136 ? 3.453 4.323 12.561 1.00 91.31 136 LEU A N 1
ATOM 1077 C CA . LEU A 1 136 ? 2.727 3.528 11.577 1.00 91.31 136 LEU A CA 1
ATOM 1078 C C . LEU A 1 136 ? 1.488 4.286 11.121 1.00 91.31 136 LEU A C 1
ATOM 1080 O O . LEU A 1 136 ? 0.798 4.906 11.932 1.00 91.31 136 LEU A O 1
ATOM 1084 N N . GLU A 1 137 ? 1.195 4.229 9.829 1.00 93.88 137 GLU A N 1
ATOM 1085 C CA . GLU A 1 137 ? 0.000 4.843 9.262 1.00 93.88 137 GLU A CA 1
ATOM 1086 C C . GLU A 1 137 ? -1.176 3.874 9.312 1.00 93.88 137 GLU A C 1
ATOM 1088 O O . GLU A 1 137 ? -1.001 2.668 9.145 1.00 93.88 137 GLU A O 1
ATOM 1093 N N . ILE A 1 138 ? -2.381 4.404 9.519 1.00 92.69 138 ILE A N 1
ATOM 1094 C CA . ILE A 1 138 ? -3.613 3.647 9.307 1.00 92.69 138 ILE A CA 1
ATOM 1095 C C . ILE A 1 138 ? -4.235 4.124 8.002 1.00 92.69 138 ILE A C 1
ATOM 1097 O O . ILE A 1 138 ? -4.596 5.300 7.880 1.00 92.69 138 ILE A O 1
ATOM 1101 N N . TRP A 1 139 ? -4.371 3.218 7.040 1.00 95.00 139 TRP A N 1
ATOM 1102 C CA . TRP A 1 139 ? -5.038 3.488 5.769 1.00 95.00 139 TRP A CA 1
ATOM 1103 C C . TRP A 1 139 ? -6.371 2.747 5.698 1.00 95.00 139 TRP A C 1
ATOM 1105 O O . TRP A 1 139 ? -6.479 1.615 6.172 1.00 95.00 139 TRP A O 1
ATOM 1115 N N . SER A 1 140 ? -7.375 3.372 5.085 1.00 94.38 140 SER A N 1
ATOM 1116 C CA . SER A 1 140 ? -8.640 2.725 4.735 1.00 94.38 140 SER A CA 1
ATOM 1117 C C . SER A 1 140 ? -8.561 2.130 3.333 1.00 94.38 140 SER A C 1
ATOM 1119 O O . SER A 1 140 ? -7.967 2.723 2.428 1.00 94.38 140 SER A O 1
ATOM 1121 N N . LEU A 1 141 ? -9.188 0.972 3.149 1.00 93.62 141 LEU A N 1
ATOM 1122 C CA . LEU A 1 141 ? -9.409 0.357 1.845 1.00 93.62 141 LEU A CA 1
ATOM 1123 C C . LEU A 1 141 ? -10.485 1.139 1.087 1.00 93.62 141 LEU A C 1
ATOM 1125 O O . LEU A 1 141 ? -11.483 1.563 1.670 1.00 93.62 141 LEU A O 1
ATOM 1129 N N . THR A 1 142 ? -10.297 1.336 -0.216 1.00 95.38 142 THR A N 1
ATOM 1130 C CA . THR A 1 142 ? -11.343 1.902 -1.077 1.00 95.38 142 THR A CA 1
ATOM 1131 C C . THR A 1 142 ? -12.236 0.802 -1.644 1.00 95.38 142 THR A C 1
ATOM 1133 O O . THR A 1 142 ? -11.827 -0.354 -1.730 1.00 95.38 142 THR A O 1
ATOM 1136 N N . ALA A 1 143 ? -13.426 1.169 -2.131 1.00 93.62 143 ALA A N 1
ATOM 1137 C CA . ALA A 1 143 ? -14.296 0.238 -2.859 1.00 93.62 143 ALA A CA 1
ATOM 1138 C C . ALA A 1 143 ? -13.569 -0.420 -4.046 1.00 93.62 143 ALA A C 1
ATOM 1140 O O . ALA A 1 143 ? -13.684 -1.621 -4.257 1.00 93.62 143 ALA A O 1
ATOM 1141 N N . LYS A 1 144 ? -12.722 0.347 -4.751 1.00 93.81 144 LYS A N 1
ATOM 1142 C CA . LYS A 1 144 ? -11.867 -0.158 -5.835 1.00 93.81 144 LYS A CA 1
ATOM 1143 C C . LYS A 1 144 ? -10.988 -1.324 -5.371 1.00 93.81 144 LYS A C 1
ATOM 1145 O O . LYS A 1 144 ? -10.784 -2.275 -6.120 1.00 93.81 144 LYS A O 1
ATOM 1150 N N . PHE A 1 145 ? -10.427 -1.232 -4.166 1.00 92.50 145 PHE A N 1
ATOM 1151 C CA . PHE A 1 145 ? -9.612 -2.307 -3.615 1.00 92.50 145 PHE A CA 1
ATOM 1152 C C . PHE A 1 145 ? -10.460 -3.512 -3.231 1.00 92.50 145 PHE A C 1
ATOM 1154 O O . PHE A 1 145 ? -10.109 -4.622 -3.610 1.00 92.50 145 PHE A O 1
ATOM 1161 N N . GLU A 1 146 ? -11.558 -3.301 -2.505 1.00 89.38 146 GLU A N 1
ATOM 1162 C CA . GLU A 1 146 ? -12.428 -4.393 -2.056 1.00 89.38 146 GLU A CA 1
ATOM 1163 C C . GLU A 1 146 ? -12.972 -5.201 -3.244 1.00 89.38 146 GLU A C 1
ATOM 1165 O O . GLU A 1 146 ? -12.848 -6.424 -3.257 1.00 89.38 146 GLU A O 1
ATOM 1170 N N . GLU A 1 147 ? -13.443 -4.525 -4.295 1.00 89.69 147 GLU A N 1
ATOM 1171 C CA . GLU A 1 147 ? -13.903 -5.159 -5.536 1.00 89.69 147 GLU A CA 1
ATOM 1172 C C . GLU A 1 147 ? -12.795 -5.974 -6.216 1.00 89.69 147 GLU A C 1
ATOM 1174 O O . GLU A 1 147 ? -13.001 -7.133 -6.580 1.00 89.69 147 GLU A O 1
ATOM 1179 N N . ALA A 1 148 ? -11.597 -5.398 -6.365 1.00 88.62 148 ALA A N 1
ATOM 1180 C CA . ALA A 1 148 ? -10.460 -6.109 -6.947 1.00 88.62 148 ALA A CA 1
ATOM 1181 C C . ALA A 1 148 ? -10.037 -7.311 -6.085 1.00 88.62 148 ALA A C 1
ATOM 1183 O O . ALA A 1 148 ? -9.627 -8.346 -6.613 1.00 88.62 148 ALA A O 1
ATOM 1184 N N . PHE A 1 149 ? -10.141 -7.183 -4.761 1.00 86.94 149 PHE A N 1
ATOM 1185 C CA . PHE A 1 149 ? -9.716 -8.210 -3.818 1.00 86.94 149 PHE A CA 1
ATOM 1186 C C . PHE A 1 149 ? -10.648 -9.410 -3.842 1.00 86.94 149 PHE A C 1
ATOM 1188 O O . PHE A 1 149 ? -10.162 -10.538 -3.883 1.00 86.94 149 PHE A O 1
ATOM 1195 N N . ASP A 1 150 ? -11.957 -9.174 -3.890 1.00 84.12 150 ASP A N 1
ATOM 1196 C CA . ASP A 1 150 ? -12.965 -10.228 -3.989 1.00 84.12 150 ASP A CA 1
ATOM 1197 C C . ASP A 1 150 ? -12.875 -10.990 -5.320 1.00 84.12 150 ASP A C 1
ATOM 1199 O O . ASP A 1 150 ? -13.075 -12.205 -5.348 1.00 84.12 150 ASP A O 1
ATOM 1203 N N . VAL A 1 151 ? -12.518 -10.309 -6.418 1.00 84.25 151 VAL A N 1
ATOM 1204 C CA . VAL A 1 151 ? -12.256 -10.958 -7.716 1.00 84.25 151 VAL A CA 1
ATOM 1205 C C . VAL A 1 151 ? -11.015 -11.852 -7.654 1.00 84.25 151 VAL A C 1
ATOM 1207 O O . VAL A 1 151 ? -11.034 -12.958 -8.191 1.00 84.25 151 VAL A O 1
ATOM 1210 N N . ALA A 1 152 ? -9.944 -11.384 -7.007 1.00 81.56 152 ALA A N 1
ATOM 1211 C CA . ALA A 1 152 ? -8.689 -12.125 -6.892 1.00 81.56 152 ALA A CA 1
ATOM 1212 C C . ALA A 1 152 ? -8.736 -13.261 -5.852 1.00 81.56 152 ALA A C 1
ATOM 1214 O O . ALA A 1 152 ? -7.937 -14.187 -5.945 1.00 81.56 152 ALA A O 1
ATOM 1215 N N . HIS A 1 153 ? -9.649 -13.187 -4.877 1.00 77.50 153 HIS A N 1
ATOM 1216 C CA . HIS A 1 153 ? -9.778 -14.135 -3.766 1.00 77.50 153 HIS A CA 1
ATOM 1217 C C . HIS A 1 153 ? -11.248 -14.527 -3.540 1.00 77.50 153 HIS A C 1
ATOM 1219 O O . HIS A 1 153 ? -11.832 -14.188 -2.499 1.00 77.50 153 HIS A O 1
ATOM 1225 N N . PRO A 1 154 ? -11.883 -15.232 -4.494 1.00 72.06 154 PRO A N 1
ATOM 1226 C CA . PRO A 1 154 ? -13.279 -15.617 -4.364 1.00 72.06 154 PRO A CA 1
ATOM 1227 C C . PRO A 1 154 ? -13.479 -16.511 -3.135 1.00 72.06 154 PRO A C 1
ATOM 1229 O O . PRO A 1 154 ? -12.649 -17.359 -2.810 1.00 72.06 154 PRO A O 1
ATOM 1232 N N . ALA A 1 155 ? -14.618 -16.357 -2.455 1.00 63.44 155 ALA A N 1
ATOM 1233 C CA . ALA A 1 155 ? -14.915 -17.026 -1.182 1.00 63.44 155 ALA A CA 1
ATOM 1234 C C . ALA A 1 155 ? -14.754 -18.565 -1.199 1.00 63.44 155 ALA A C 1
ATOM 1236 O O . ALA A 1 155 ? -14.558 -19.168 -0.146 1.00 63.44 155 ALA A O 1
ATOM 1237 N N . SER A 1 156 ? -14.804 -19.200 -2.375 1.00 54.50 156 SER A N 1
ATOM 1238 C CA . SER A 1 156 ? -14.569 -20.637 -2.567 1.00 54.50 156 SER A CA 1
ATOM 1239 C C . SER A 1 156 ? -13.126 -21.090 -2.323 1.00 54.50 156 SER A C 1
ATOM 1241 O O . SER A 1 156 ? -12.909 -22.278 -2.129 1.00 54.50 156 SER A O 1
ATOM 1243 N N . GLU A 1 157 ? -12.143 -20.187 -2.332 1.00 54.22 157 GLU A N 1
ATOM 1244 C CA . GLU A 1 157 ? -10.734 -20.521 -2.053 1.00 54.22 157 GLU A CA 1
ATOM 1245 C C . GLU A 1 157 ? -10.439 -20.707 -0.556 1.00 54.22 157 GLU A C 1
ATOM 1247 O O . GLU A 1 157 ? -9.331 -21.087 -0.179 1.00 54.22 157 GLU A O 1
ATOM 1252 N N . PHE A 1 158 ? -11.436 -20.469 0.300 1.00 49.28 158 PHE A N 1
ATOM 1253 C CA . PHE A 1 158 ? -11.323 -20.550 1.757 1.00 49.28 158 PHE A CA 1
ATOM 1254 C C . PHE A 1 158 ? -12.320 -21.535 2.394 1.00 49.28 158 PHE A C 1
ATOM 1256 O O . PHE A 1 158 ? -12.482 -21.510 3.616 1.00 49.28 158 PHE A O 1
ATOM 1263 N N . ALA A 1 159 ? -13.013 -22.345 1.582 1.00 40.00 159 ALA A N 1
ATOM 1264 C CA . ALA A 1 159 ? -14.002 -23.336 2.018 1.00 40.00 159 ALA A CA 1
ATOM 1265 C C . ALA A 1 159 ? -13.384 -24.720 2.273 1.00 40.00 159 ALA A C 1
ATOM 1267 O O . ALA A 1 159 ? -12.471 -25.114 1.513 1.00 40.00 159 ALA A O 1
#

Radius of gyration: 22.02 Å; chains: 1; bounding box: 62×47×66 Å

Foldseek 3Di:
DDDDDDDDDPPPPPDCVVVVVVVCVVDDDPVVLQWLDWDWWQALVRDTWIKTWGWDADPDDDDDIWIWIWTDPPDNPDPDTHTDDGFFDPDDPVVADPQKTKGFCDDNNVRCVCVVVVVVQWAFPVDWDDDPPGTITMIGGDPSNVVSVCSSPPPVNVD

pLDDT: mean 75.67, std 20.35, range [29.2, 97.62]

Secondary structure (DSSP, 8-state):
---------------HHHHHHHHTTTS--TTGGGEEEEEEEE-TTS-EEEEEEEEEE-SSSS--EEEEEEEESS-TT-S--EEEEE-B----GGGS-TTEEEE--SGGGTTHHHHHHHTTSEEEEEEEEEETTEEEEEEEEPHHHHHHHHHHS-GGGG-

Sequence (159 aa):
MGIKVHGVVMTLKKTNFEMALMASHGAERPFEKRTFGRFTAKGVMDTDEHFAFEAGRYAYVGSPLALQIWVSDGKADDVWWEPYLSLTVNYRPNDCGRGEIIVKTHAENAHMREAMLGLGYFVDTGRRITLDFVQLEIWSLTAKFEEAFDVAHPASEFA